Protein AF-A0AAW1I9F3-F1 (afdb_monomer_lite)

Sequence (138 aa):
MFFVVYGTGCMFLLLLIIAPAIIGVRKLPYSSWYPFDWSLSPTYEILYTIQVYVAIYIIANTVCGYDFLYCSVCANCVAQYRLLNEAIKYIGSGREKILTDLLFGIPGVGYRPVLTKEYEDERKLLVICVNHHQKLIK

Secondary structure (DSSP, 8-state):
-HHHHHHHHHHHHHHHHHHHHHTT----SS----SS--SSTTHHHHHHHHHHHIIIIIIIHHHHHHHHHHHHHHHHHHHHHHHHHHHHTTTTTT-HHHHHHHHHTSTT------S-GGGHHHHHHHHHHHHHHHHH--

Foldseek 3Di:
DLVVVLVVVLVVLVCLLVVCVVVVDLDASDDDDDPDPCSDPPNSVVNNVVVSCCVRVPVSCVVSVVVVVVVVVVVVVVVLVVVVVVLVVCVVVVCLVVVLVVLVPDPPQDDDQDDDPPCRSVVRVVRSSVVVVVVVVD

pLDDT: mean 76.25, std 12.23, range [42.66, 90.81]

InterPro domains:
  IPR004117 Olfactory receptor, insect [PF02949] (6-138)
  IPR004117 Olfactory receptor, insect [PTHR21137] (1-137)

Radius of gyration: 26.83 Å; chains: 1; bounding box: 52×36×68 Å

Structure (mmCIF, N/CA/C/O backbone):
data_AF-A0AAW1I9F3-F1
#
_entry.id   AF-A0AAW1I9F3-F1
#
loop_
_atom_site.group_PDB
_atom_site.id
_atom_site.type_symbol
_atom_site.label_atom_id
_atom_site.label_alt_id
_atom_site.label_comp_id
_atom_site.label_asym_id
_atom_site.label_entity_id
_atom_site.label_seq_id
_atom_site.pdbx_PDB_ins_code
_atom_site.Cartn_x
_atom_site.Cartn_y
_atom_site.Cartn_z
_atom_site.occupancy
_atom_site.B_iso_or_equiv
_atom_site.auth_seq_id
_atom_site.auth_comp_id
_atom_site.auth_asym_id
_atom_site.auth_atom_id
_atom_site.pdbx_PDB_model_num
ATOM 1 N N . MET A 1 1 ? -5.389 -9.995 4.680 1.00 69.06 1 MET A N 1
ATOM 2 C CA . MET A 1 1 ? -6.155 -9.740 3.440 1.00 69.06 1 MET A CA 1
ATOM 3 C C . MET A 1 1 ? -5.481 -8.677 2.576 1.00 69.06 1 MET A C 1
ATOM 5 O O . MET A 1 1 ? -5.031 -9.036 1.501 1.00 69.06 1 MET A O 1
ATOM 9 N N . PHE A 1 2 ? -5.295 -7.436 3.048 1.00 71.81 2 PHE A N 1
ATOM 10 C CA . PHE A 1 2 ? -4.637 -6.368 2.268 1.00 71.81 2 PHE A CA 1
ATOM 11 C C . PHE A 1 2 ? -3.228 -6.722 1.760 1.00 71.81 2 PHE A C 1
ATOM 13 O O . PHE A 1 2 ? -2.964 -6.589 0.572 1.00 71.81 2 PHE A O 1
ATOM 20 N N . PHE A 1 3 ? -2.366 -7.290 2.613 1.00 76.06 3 PHE A N 1
ATOM 21 C CA . PHE A 1 3 ? -1.033 -7.759 2.200 1.00 76.06 3 PHE A CA 1
ATOM 22 C C . PHE A 1 3 ? -1.063 -8.858 1.132 1.00 76.06 3 PHE A C 1
ATOM 24 O O . PHE A 1 3 ? -0.178 -8.913 0.286 1.00 76.06 3 PHE A O 1
ATOM 31 N N . VAL A 1 4 ? -2.084 -9.721 1.156 1.00 82.38 4 VAL A N 1
ATOM 32 C CA . VAL A 1 4 ? -2.233 -10.801 0.171 1.00 82.38 4 VAL A CA 1
ATOM 33 C C . VAL A 1 4 ? -2.629 -10.208 -1.174 1.00 82.38 4 VAL A C 1
ATOM 35 O O . VAL A 1 4 ? -1.978 -10.506 -2.165 1.00 82.38 4 VAL A O 1
ATOM 38 N N . VAL A 1 5 ? -3.623 -9.313 -1.193 1.00 80.94 5 VAL A N 1
ATOM 39 C CA . VAL A 1 5 ? -4.062 -8.615 -2.414 1.00 80.94 5 VAL A CA 1
ATOM 40 C C . VAL A 1 5 ? -2.909 -7.810 -3.017 1.00 80.94 5 VAL A C 1
ATOM 42 O O . VAL A 1 5 ? -2.622 -7.951 -4.206 1.00 80.94 5 VAL A O 1
ATOM 45 N N . TYR A 1 6 ? -2.191 -7.047 -2.187 1.00 82.50 6 TYR A N 1
ATOM 46 C CA . TYR A 1 6 ? -1.011 -6.295 -2.610 1.00 82.50 6 TYR A CA 1
ATOM 47 C C . TYR A 1 6 ? 0.068 -7.207 -3.203 1.00 82.50 6 TYR A C 1
ATOM 49 O O . TYR A 1 6 ? 0.504 -7.004 -4.333 1.00 82.50 6 TYR A O 1
ATOM 57 N N . GLY A 1 7 ? 0.444 -8.260 -2.470 1.00 83.94 7 GLY A N 1
ATOM 58 C CA . GLY A 1 7 ? 1.454 -9.218 -2.909 1.00 83.94 7 GLY A CA 1
ATOM 59 C C . GLY A 1 7 ? 1.078 -9.886 -4.229 1.00 83.94 7 GLY A C 1
ATOM 60 O O . GLY A 1 7 ? 1.898 -9.938 -5.142 1.00 83.94 7 GLY A O 1
ATOM 61 N N . THR A 1 8 ? -0.175 -10.324 -4.385 1.00 83.94 8 THR A N 1
ATOM 62 C CA . THR A 1 8 ? -0.652 -10.911 -5.646 1.00 83.94 8 THR A CA 1
ATOM 63 C C . THR A 1 8 ? -0.619 -9.916 -6.808 1.00 83.94 8 THR A C 1
ATOM 65 O O . THR A 1 8 ? -0.233 -10.299 -7.910 1.00 83.94 8 THR A O 1
ATOM 68 N N . GLY A 1 9 ? -0.946 -8.640 -6.568 1.00 82.69 9 GLY A N 1
ATOM 69 C CA . GLY A 1 9 ? -0.877 -7.584 -7.581 1.00 82.69 9 GLY A CA 1
ATOM 70 C C . GLY A 1 9 ? 0.555 -7.306 -8.038 1.00 82.69 9 GLY A C 1
ATOM 71 O O . GLY A 1 9 ? 0.827 -7.276 -9.238 1.00 82.69 9 GLY A O 1
ATOM 72 N N . CYS A 1 10 ? 1.497 -7.196 -7.097 1.00 82.88 10 CYS A N 1
ATOM 73 C CA . CYS A 1 10 ? 2.917 -7.046 -7.415 1.00 82.88 10 CYS A CA 1
ATOM 74 C C . CYS A 1 10 ? 3.459 -8.254 -8.191 1.00 82.88 10 CYS A C 1
ATOM 76 O O . CYS A 1 10 ? 4.162 -8.072 -9.182 1.00 82.88 10 CYS A O 1
ATOM 78 N N . MET A 1 11 ? 3.105 -9.478 -7.786 1.00 84.75 11 MET A N 1
ATOM 79 C CA . MET A 1 11 ? 3.530 -10.697 -8.482 1.00 84.75 11 MET A CA 1
ATOM 80 C C . MET A 1 11 ? 2.981 -10.767 -9.910 1.00 84.75 11 MET A C 1
ATOM 82 O O . MET A 1 11 ? 3.723 -11.102 -10.828 1.00 84.75 11 MET A O 1
ATOM 86 N N . PHE A 1 12 ? 1.713 -10.405 -10.124 1.00 85.75 12 PHE A N 1
ATOM 87 C CA . PHE A 1 12 ? 1.118 -10.350 -11.460 1.00 85.75 12 PHE A CA 1
ATOM 88 C C . PHE A 1 12 ? 1.829 -9.335 -12.368 1.00 85.75 12 PHE A C 1
ATOM 90 O O . PHE A 1 12 ? 2.185 -9.662 -13.500 1.00 85.75 12 PHE A O 1
ATOM 97 N N . LEU A 1 13 ? 2.106 -8.129 -11.861 1.00 83.25 13 LEU A N 1
ATOM 98 C CA . LEU A 1 13 ? 2.829 -7.098 -12.612 1.00 83.25 13 LEU A CA 1
ATOM 99 C C . LEU A 1 13 ? 4.267 -7.519 -12.935 1.00 83.25 13 LEU A C 1
ATOM 101 O O . LEU A 1 13 ? 4.717 -7.342 -14.066 1.00 83.25 13 LEU A O 1
ATOM 105 N N . LEU A 1 14 ? 4.973 -8.123 -11.976 1.00 82.44 14 LEU A N 1
ATOM 106 C CA . LEU A 1 14 ? 6.317 -8.658 -12.195 1.00 82.44 14 LEU A CA 1
ATOM 107 C C . LEU A 1 14 ? 6.320 -9.752 -13.265 1.00 82.44 14 LEU A C 1
ATOM 109 O O . LEU A 1 14 ? 7.188 -9.743 -14.131 1.00 82.44 14 LEU A O 1
ATOM 113 N N . LEU A 1 15 ? 5.337 -10.657 -13.257 1.00 84.31 15 LEU A N 1
ATOM 114 C CA . LEU A 1 15 ? 5.207 -11.691 -14.286 1.00 84.31 15 LEU A CA 1
ATOM 115 C C . LEU A 1 15 ? 4.979 -11.090 -15.679 1.00 84.31 15 LEU A C 1
ATOM 117 O O . LEU A 1 15 ? 5.637 -11.514 -16.627 1.00 84.31 15 LEU A O 1
ATOM 121 N N . LEU A 1 16 ? 4.113 -10.078 -15.806 1.00 82.06 16 LEU A N 1
ATOM 122 C CA . LEU A 1 16 ? 3.882 -9.386 -17.081 1.00 82.06 16 LEU A CA 1
ATOM 123 C C . LEU A 1 16 ? 5.130 -8.667 -17.599 1.00 82.06 16 LEU A C 1
ATOM 125 O O . LEU A 1 16 ? 5.362 -8.636 -18.804 1.00 82.06 16 LEU A O 1
ATOM 129 N N . ILE A 1 17 ? 5.935 -8.112 -16.694 1.00 82.56 17 ILE A N 1
ATOM 130 C CA . ILE A 1 17 ? 7.181 -7.423 -17.030 1.00 82.56 17 ILE A CA 1
ATOM 131 C C . ILE A 1 17 ? 8.295 -8.419 -17.373 1.00 82.56 17 ILE A C 1
ATOM 133 O O . ILE A 1 17 ? 9.094 -8.156 -18.261 1.00 82.56 17 ILE A O 1
ATOM 137 N N . ILE A 1 18 ? 8.389 -9.561 -16.695 1.00 79.06 18 ILE A N 1
ATOM 138 C CA . ILE A 1 18 ? 9.480 -10.526 -16.898 1.00 79.06 18 ILE A CA 1
ATOM 139 C C . ILE A 1 18 ? 9.215 -11.429 -18.115 1.00 79.06 18 ILE A C 1
ATOM 141 O O . ILE A 1 18 ? 10.153 -11.790 -18.825 1.00 79.06 18 ILE A O 1
ATOM 145 N N . ALA A 1 19 ? 7.955 -11.766 -18.403 1.00 79.25 19 ALA A N 1
ATOM 146 C CA . ALA A 1 19 ? 7.581 -12.627 -19.527 1.00 79.25 19 ALA A CA 1
ATOM 147 C C . ALA A 1 19 ? 8.193 -12.212 -20.888 1.00 79.25 19 ALA A C 1
ATOM 149 O O . ALA A 1 19 ? 8.831 -13.058 -21.520 1.00 79.25 19 ALA A O 1
ATOM 150 N N . PRO A 1 20 ? 8.084 -10.951 -21.358 1.00 76.19 20 PRO A N 1
ATOM 151 C CA . PRO A 1 20 ? 8.684 -10.541 -22.631 1.00 76.19 20 PRO A CA 1
ATOM 152 C C . PRO A 1 20 ? 10.219 -10.580 -22.613 1.00 76.19 20 PRO A C 1
ATOM 154 O O . PRO A 1 20 ? 10.824 -10.884 -23.642 1.00 76.19 20 PRO A O 1
ATOM 157 N N . ALA A 1 21 ? 10.847 -10.352 -21.452 1.00 74.31 21 ALA A N 1
ATOM 158 C CA . ALA A 1 21 ? 12.296 -10.462 -21.293 1.00 74.31 21 ALA A CA 1
ATOM 159 C C . ALA A 1 21 ? 12.785 -11.915 -21.434 1.00 74.31 21 ALA A C 1
ATOM 161 O O . ALA A 1 21 ? 13.819 -12.149 -22.055 1.00 74.31 21 ALA A O 1
ATOM 162 N N . ILE A 1 22 ? 12.024 -12.896 -20.928 1.00 76.81 22 ILE A N 1
ATOM 163 C CA . ILE A 1 22 ? 12.351 -14.329 -21.055 1.00 76.81 22 ILE A CA 1
ATOM 164 C C . ILE A 1 22 ? 12.192 -14.817 -22.501 1.00 76.81 22 ILE A C 1
ATOM 166 O O . ILE A 1 22 ? 13.003 -15.605 -22.978 1.00 76.81 22 ILE A O 1
ATOM 170 N N . ILE A 1 23 ? 11.164 -14.346 -23.215 1.00 77.44 23 ILE A N 1
ATOM 171 C CA . ILE A 1 23 ? 10.876 -14.765 -24.601 1.00 77.44 23 ILE A CA 1
ATOM 172 C C . ILE A 1 23 ? 11.909 -14.175 -25.594 1.00 77.44 23 ILE A C 1
ATOM 174 O O . ILE A 1 23 ? 11.961 -14.576 -26.754 1.00 77.44 23 ILE A O 1
ATOM 178 N N . GLY A 1 24 ? 12.769 -13.249 -25.150 1.00 69.50 24 GLY A N 1
ATOM 179 C CA . GLY A 1 24 ? 13.860 -12.688 -25.957 1.00 69.50 24 GLY A CA 1
ATOM 180 C C . GLY A 1 24 ? 13.400 -11.683 -27.016 1.00 69.50 24 GLY A C 1
ATOM 181 O O . GLY A 1 24 ? 14.173 -11.291 -27.890 1.00 69.50 24 GLY A O 1
ATOM 182 N N . VAL A 1 25 ? 12.143 -11.241 -26.950 1.00 73.31 25 VAL A N 1
ATOM 183 C CA . VAL A 1 25 ? 11.598 -10.243 -27.870 1.00 73.31 25 VAL A CA 1
ATOM 184 C C . VAL A 1 25 ? 11.922 -8.860 -27.318 1.00 73.31 25 VAL A C 1
ATOM 186 O O . VAL A 1 25 ? 11.441 -8.488 -26.250 1.00 73.31 25 VAL A O 1
ATOM 189 N N . ARG A 1 26 ? 12.709 -8.071 -28.062 1.00 74.06 26 ARG A N 1
ATOM 190 C CA . ARG A 1 26 ? 12.984 -6.663 -27.730 1.00 74.06 26 ARG A CA 1
ATOM 191 C C . ARG A 1 26 ? 11.722 -5.822 -27.903 1.00 74.06 26 ARG A C 1
ATOM 193 O O . ARG A 1 26 ? 11.473 -5.248 -28.961 1.00 74.06 26 ARG A O 1
ATOM 200 N N . LYS A 1 27 ? 10.908 -5.779 -26.856 1.00 81.94 27 LYS A N 1
ATOM 201 C CA . LYS A 1 27 ? 9.713 -4.948 -26.746 1.00 81.94 27 LYS A CA 1
ATOM 202 C C . LYS A 1 27 ? 9.707 -4.286 -25.383 1.00 81.94 27 LYS A C 1
ATOM 204 O O . LYS A 1 27 ? 9.933 -4.933 -24.365 1.00 81.94 27 LYS A O 1
ATOM 209 N N . LEU A 1 28 ? 9.426 -2.990 -25.389 1.00 82.88 28 LEU A N 1
ATOM 210 C CA . LEU A 1 28 ? 9.210 -2.242 -24.162 1.00 82.88 28 LEU A CA 1
ATOM 211 C C . LEU A 1 28 ? 7.945 -2.761 -23.451 1.00 82.88 28 LEU A C 1
ATOM 213 O O . LEU A 1 28 ? 6.972 -3.088 -24.139 1.00 82.88 28 LEU A O 1
ATOM 217 N N . PRO A 1 29 ? 7.928 -2.817 -22.105 1.00 82.19 29 PRO A N 1
ATOM 218 C CA . PRO A 1 29 ? 6.750 -3.211 -21.332 1.00 82.19 29 PRO A CA 1
ATOM 219 C C . PRO A 1 29 ? 5.532 -2.340 -21.647 1.00 82.19 29 PRO A C 1
ATOM 221 O O . PRO A 1 29 ? 4.407 -2.835 -21.695 1.00 82.19 29 PRO A O 1
ATOM 224 N N . TYR A 1 30 ? 5.769 -1.052 -21.912 1.00 83.44 30 TYR A N 1
ATOM 225 C CA . TYR A 1 30 ? 4.752 -0.098 -22.329 1.00 83.44 30 TYR A CA 1
ATOM 226 C C . TYR A 1 30 ? 5.096 0.478 -23.700 1.00 83.44 30 TYR A C 1
ATOM 228 O O . TYR A 1 30 ? 6.179 1.029 -23.920 1.00 83.44 30 TYR A O 1
ATOM 236 N N . SER A 1 31 ? 4.142 0.361 -24.624 1.00 84.69 31 SER A N 1
ATOM 237 C CA . SER A 1 31 ? 4.250 0.937 -25.961 1.00 84.69 31 SER A CA 1
ATOM 238 C C . SER A 1 31 ? 4.102 2.453 -25.881 1.00 84.69 31 SER A C 1
ATOM 240 O O . SER A 1 31 ? 2.993 2.964 -25.737 1.00 84.69 31 SER A O 1
ATOM 242 N N . SER A 1 32 ? 5.221 3.159 -26.012 1.00 86.25 32 SER A N 1
ATOM 243 C CA . SER A 1 32 ? 5.286 4.620 -25.993 1.00 86.25 32 SER A CA 1
ATOM 244 C C . SER A 1 32 ? 6.072 5.119 -27.199 1.00 86.25 32 SER A C 1
ATOM 246 O O . SER A 1 32 ? 7.028 4.477 -27.638 1.00 86.25 32 SER A O 1
ATOM 248 N N . TRP A 1 33 ? 5.669 6.266 -27.742 1.00 89.50 33 TRP A N 1
ATOM 249 C CA . TRP A 1 33 ? 6.410 6.922 -28.813 1.00 89.50 33 TRP A CA 1
ATOM 250 C C . TRP A 1 33 ? 7.551 7.750 -28.220 1.00 89.50 33 TRP A C 1
ATOM 252 O O . TRP A 1 33 ? 7.328 8.571 -27.330 1.00 89.50 33 TRP A O 1
ATOM 262 N N . TYR A 1 34 ? 8.763 7.537 -28.728 1.00 87.62 34 TYR A N 1
ATOM 263 C CA . TYR A 1 34 ? 9.953 8.291 -28.351 1.00 87.62 34 TYR A CA 1
ATOM 264 C C . TYR A 1 34 ? 10.564 8.932 -29.604 1.00 87.62 34 TYR A C 1
ATOM 266 O O . TYR A 1 34 ? 10.603 8.280 -30.648 1.00 87.62 34 TYR A O 1
ATOM 274 N N . PRO A 1 35 ? 11.077 10.174 -29.525 1.00 90.62 35 PRO A N 1
ATOM 275 C CA . PRO A 1 35 ? 11.687 10.868 -30.664 1.00 90.62 35 PRO A CA 1
ATOM 276 C C . PRO A 1 35 ? 13.101 10.356 -31.013 1.00 90.62 35 PRO A C 1
ATOM 278 O O . PRO A 1 35 ? 13.797 10.971 -31.815 1.00 90.62 35 PRO A O 1
ATOM 281 N N . PHE A 1 36 ? 13.545 9.259 -30.397 1.00 89.12 36 PHE A N 1
ATOM 282 C CA . PHE A 1 36 ? 14.851 8.631 -30.588 1.00 89.12 36 PHE A CA 1
ATOM 283 C C . PHE A 1 36 ? 14.692 7.122 -30.795 1.00 89.12 36 PHE A C 1
ATOM 285 O O . PHE A 1 36 ? 13.680 6.533 -30.406 1.00 89.12 36 PHE A O 1
ATOM 292 N N . ASP A 1 37 ? 15.713 6.488 -31.373 1.00 86.44 37 ASP A N 1
ATOM 293 C CA . ASP A 1 37 ? 15.721 5.039 -31.561 1.00 86.44 37 ASP A CA 1
ATOM 294 C C . ASP A 1 37 ? 16.013 4.320 -30.236 1.00 86.44 37 ASP A C 1
ATOM 296 O O . ASP A 1 37 ? 17.145 4.256 -29.752 1.00 86.44 37 ASP A O 1
ATOM 300 N N . TRP A 1 38 ? 14.952 3.806 -29.619 1.00 86.69 38 TRP A N 1
ATOM 301 C CA . TRP A 1 38 ? 15.014 3.061 -28.364 1.00 86.69 38 TRP A CA 1
ATOM 302 C C . TRP A 1 38 ? 15.402 1.591 -28.560 1.00 86.69 38 TRP A C 1
ATOM 304 O O . TRP A 1 38 ? 15.639 0.900 -27.572 1.00 86.69 38 TRP A O 1
ATOM 314 N N . SER A 1 39 ? 15.451 1.087 -29.799 1.00 83.88 39 SER A N 1
ATOM 315 C CA . SER A 1 39 ? 15.705 -0.335 -30.080 1.00 83.88 39 SER A CA 1
ATOM 316 C C . SER A 1 39 ? 17.181 -0.733 -29.915 1.00 83.88 39 SER A C 1
ATOM 318 O O . SER A 1 39 ? 17.510 -1.915 -29.728 1.00 83.88 39 SER A O 1
ATOM 320 N N . LEU A 1 40 ? 18.068 0.265 -29.934 1.00 86.50 40 LEU A N 1
ATOM 321 C CA . LEU A 1 40 ? 19.514 0.128 -29.814 1.00 86.50 40 LEU A CA 1
ATOM 322 C C . LEU A 1 40 ? 19.950 0.041 -28.342 1.00 86.50 40 LEU A C 1
ATOM 324 O O . LEU A 1 40 ? 19.406 0.712 -27.462 1.00 86.50 40 LEU A O 1
ATOM 328 N N . SER A 1 41 ? 20.965 -0.783 -28.072 1.00 85.25 41 SER A N 1
ATOM 329 C CA . SER A 1 41 ? 21.649 -0.801 -26.767 1.00 85.25 41 SER A CA 1
ATOM 330 C C . SER A 1 41 ? 22.631 0.383 -26.709 1.00 85.25 41 SER A C 1
ATOM 332 O O . SER A 1 41 ? 23.272 0.655 -27.729 1.00 85.25 41 SER A O 1
ATOM 334 N N . PRO A 1 42 ? 22.749 1.125 -25.585 1.00 88.12 42 PRO A N 1
ATOM 335 C CA . PRO A 1 42 ? 22.208 0.841 -24.248 1.00 88.12 42 PRO A CA 1
ATOM 336 C C . PRO A 1 42 ? 20.831 1.459 -23.942 1.00 88.12 42 PRO A C 1
ATOM 338 O O . PRO A 1 42 ? 20.273 1.263 -22.860 1.00 88.12 42 PRO A O 1
ATOM 341 N N . THR A 1 43 ? 20.271 2.233 -24.876 1.00 88.50 43 THR A N 1
ATOM 342 C CA . THR A 1 43 ? 19.023 2.984 -24.669 1.00 88.50 43 THR A CA 1
ATOM 343 C C . THR A 1 43 ? 17.857 2.067 -24.317 1.00 88.50 43 THR A C 1
ATOM 345 O O . THR A 1 43 ? 17.091 2.392 -23.412 1.00 88.50 43 THR A O 1
ATOM 348 N N . TYR A 1 44 ? 17.757 0.902 -24.967 1.00 87.62 44 TYR A N 1
ATOM 349 C CA . TYR A 1 44 ? 16.734 -0.102 -24.674 1.00 87.62 44 TYR A CA 1
ATOM 350 C C . TYR A 1 44 ? 16.719 -0.510 -23.194 1.00 87.62 44 TYR A C 1
ATOM 352 O O . TYR A 1 44 ? 15.673 -0.441 -22.551 1.00 87.62 44 TYR A O 1
ATOM 360 N N . GLU A 1 45 ? 17.870 -0.912 -22.639 1.00 88.25 45 GLU A N 1
ATOM 361 C CA . GLU A 1 45 ? 17.948 -1.421 -21.264 1.00 88.25 45 GLU A CA 1
ATOM 362 C C . GLU A 1 45 ? 17.619 -0.333 -20.233 1.00 88.25 45 GLU A C 1
ATOM 364 O O . GLU A 1 45 ? 16.916 -0.585 -19.248 1.00 88.25 45 GLU A O 1
ATOM 369 N N . ILE A 1 46 ? 18.079 0.896 -20.484 1.00 89.75 46 ILE A N 1
ATOM 370 C CA . ILE A 1 46 ? 17.793 2.056 -19.633 1.00 89.75 46 ILE A CA 1
ATOM 371 C C . ILE A 1 46 ? 16.292 2.346 -19.632 1.00 89.75 46 ILE A C 1
ATOM 373 O O . ILE A 1 46 ? 15.679 2.452 -18.568 1.00 89.75 46 ILE A O 1
ATOM 377 N N . LEU A 1 47 ? 15.680 2.435 -20.815 1.00 90.81 47 LEU A N 1
ATOM 378 C CA . LEU A 1 47 ? 14.261 2.749 -20.945 1.00 90.81 47 LEU A CA 1
ATOM 379 C C . LEU A 1 47 ? 13.384 1.661 -20.327 1.00 90.81 47 LEU A C 1
ATOM 381 O O . LEU A 1 47 ? 12.417 1.972 -19.635 1.00 90.81 47 LEU A O 1
ATOM 385 N N . TYR A 1 48 ? 13.752 0.397 -20.536 1.00 88.44 48 TYR A N 1
ATOM 386 C CA . TYR A 1 48 ? 13.083 -0.746 -19.931 1.00 88.44 48 TYR A CA 1
ATOM 387 C C . TYR A 1 48 ? 13.093 -0.634 -18.405 1.00 88.44 48 TYR A C 1
ATOM 389 O O . TYR A 1 48 ? 12.046 -0.708 -17.765 1.00 88.44 48 TYR A O 1
ATOM 397 N N . THR A 1 49 ? 14.266 -0.380 -17.822 1.00 87.81 49 THR A N 1
ATOM 398 C CA . THR A 1 49 ? 14.431 -0.254 -16.368 1.00 87.81 49 THR A CA 1
ATOM 399 C C . THR A 1 49 ? 13.616 0.913 -15.811 1.00 87.81 49 THR A C 1
ATOM 401 O O . THR A 1 49 ? 12.938 0.761 -14.796 1.00 87.81 49 THR A O 1
ATOM 404 N N . ILE A 1 50 ? 13.618 2.059 -16.499 1.00 90.50 50 ILE A N 1
ATOM 405 C CA . ILE A 1 50 ? 12.825 3.232 -16.108 1.00 90.50 50 ILE A CA 1
ATOM 406 C C . ILE A 1 50 ? 11.328 2.920 -16.158 1.00 90.50 50 ILE A C 1
ATOM 408 O O . ILE A 1 50 ? 10.617 3.210 -15.199 1.00 90.50 50 ILE A O 1
ATOM 412 N 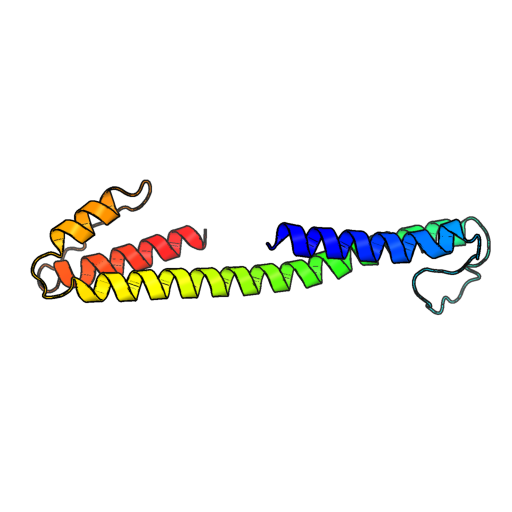N . GLN A 1 51 ? 10.834 2.310 -17.239 1.00 89.56 51 GLN A N 1
ATOM 413 C CA . GLN A 1 51 ? 9.417 1.961 -17.365 1.00 89.56 51 GLN A CA 1
ATOM 414 C C . GLN A 1 51 ? 8.965 0.990 -16.267 1.00 89.56 51 GLN A C 1
ATOM 416 O O . GLN A 1 51 ? 7.900 1.177 -15.681 1.00 89.56 51 GLN A O 1
ATOM 421 N N . VAL A 1 52 ? 9.790 -0.009 -15.942 1.00 87.50 52 VAL A N 1
ATOM 422 C CA . VAL A 1 52 ? 9.525 -0.954 -14.847 1.00 87.50 52 VAL A CA 1
ATOM 423 C C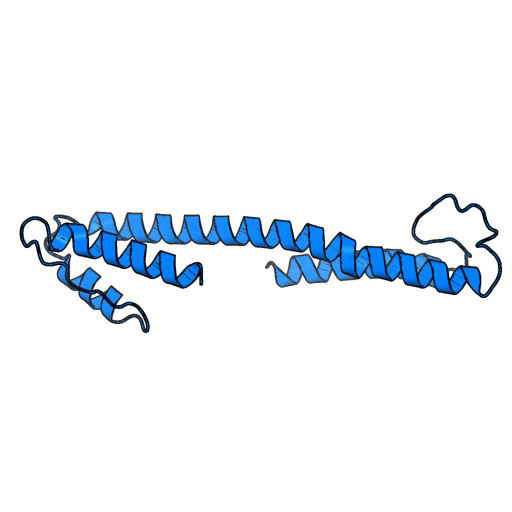 . VAL A 1 52 ? 9.502 -0.250 -13.495 1.00 87.50 52 VAL A C 1
ATOM 425 O O . VAL A 1 52 ? 8.584 -0.467 -12.702 1.00 87.50 52 VAL A O 1
ATOM 428 N N . TYR A 1 53 ? 10.476 0.625 -13.241 1.00 87.88 53 TYR A N 1
ATOM 429 C CA . TYR A 1 53 ? 10.531 1.407 -12.012 1.00 87.88 53 TYR A CA 1
ATOM 430 C C . TYR A 1 53 ? 9.284 2.283 -11.850 1.00 87.88 53 TYR A C 1
ATOM 432 O O . TYR A 1 53 ? 8.636 2.240 -10.808 1.00 87.88 53 TYR A O 1
ATOM 440 N N . VAL A 1 54 ? 8.892 3.018 -12.893 1.00 89.75 54 VAL A N 1
ATOM 441 C CA . VAL A 1 54 ? 7.693 3.867 -12.867 1.00 89.75 54 VAL A CA 1
ATOM 442 C C . VAL A 1 54 ? 6.432 3.030 -12.639 1.00 89.75 54 VAL A C 1
ATOM 444 O O . VAL A 1 54 ? 5.605 3.383 -11.801 1.00 89.75 54 VAL A O 1
ATOM 447 N N . ALA A 1 55 ? 6.286 1.901 -13.3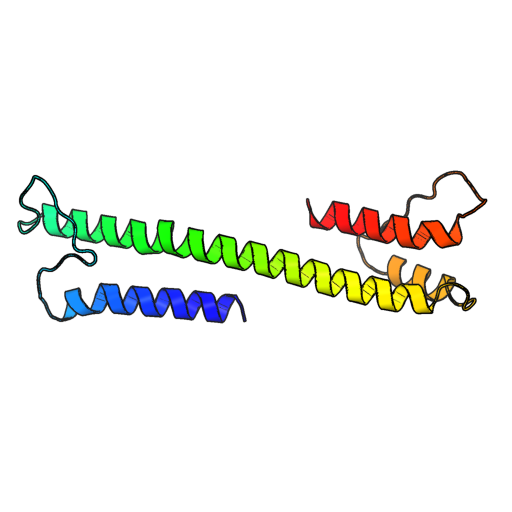32 1.00 86.56 55 ALA A N 1
ATOM 448 C CA . ALA A 1 55 ? 5.106 1.053 -13.213 1.00 86.56 55 ALA A CA 1
ATOM 449 C C . ALA A 1 55 ? 4.928 0.458 -11.811 1.00 86.56 55 ALA A C 1
ATOM 451 O O . ALA A 1 55 ? 3.838 0.523 -11.242 1.00 86.56 55 ALA A O 1
ATOM 452 N N . ILE A 1 56 ? 5.995 -0.106 -11.240 1.00 83.81 56 ILE A N 1
ATOM 453 C CA . ILE A 1 56 ? 5.927 -0.779 -9.940 1.00 83.81 56 ILE A CA 1
ATOM 454 C C . ILE A 1 56 ? 5.974 0.245 -8.806 1.00 83.81 56 ILE A C 1
ATOM 456 O O . ILE A 1 56 ? 5.128 0.229 -7.912 1.00 83.81 56 ILE A O 1
ATOM 460 N N . TYR A 1 57 ? 6.972 1.126 -8.814 1.00 83.44 57 TYR A N 1
ATOM 461 C CA . TYR A 1 57 ? 7.256 1.985 -7.669 1.00 83.44 57 TYR A CA 1
ATOM 462 C C . TYR A 1 57 ? 6.344 3.205 -7.605 1.00 83.44 57 TYR A C 1
ATOM 464 O O . TYR A 1 57 ? 5.958 3.605 -6.515 1.00 83.44 57 TYR A O 1
ATOM 472 N N . ILE A 1 58 ? 5.979 3.786 -8.749 1.00 87.75 58 ILE A N 1
ATOM 473 C CA . ILE A 1 58 ? 5.123 4.974 -8.772 1.00 87.75 58 ILE A CA 1
ATOM 474 C C . ILE A 1 58 ? 3.669 4.540 -8.935 1.00 87.75 58 ILE A C 1
ATOM 476 O O . ILE A 1 58 ? 2.881 4.666 -8.008 1.00 87.75 58 ILE A O 1
ATOM 480 N N . ILE A 1 59 ? 3.309 3.964 -10.082 1.00 87.81 59 ILE A N 1
ATOM 481 C CA . ILE A 1 59 ? 1.901 3.743 -10.435 1.00 87.81 59 ILE A CA 1
ATOM 482 C C . ILE A 1 59 ? 1.234 2.748 -9.478 1.00 87.81 59 ILE A C 1
ATOM 484 O O . ILE A 1 59 ? 0.230 3.086 -8.851 1.00 87.81 59 ILE A O 1
ATOM 488 N N . ALA A 1 60 ? 1.787 1.540 -9.330 1.00 85.25 60 ALA A N 1
ATOM 489 C CA . ALA A 1 60 ? 1.150 0.500 -8.523 1.00 85.25 60 ALA A CA 1
ATOM 490 C C . ALA A 1 60 ? 1.069 0.878 -7.035 1.00 85.25 60 ALA A C 1
ATOM 492 O O . ALA A 1 60 ? 0.013 0.731 -6.423 1.00 85.25 60 ALA A O 1
ATOM 493 N N . ASN A 1 61 ? 2.148 1.417 -6.458 1.00 85.06 61 ASN A N 1
ATOM 494 C CA . ASN A 1 61 ? 2.143 1.849 -5.057 1.00 85.06 61 ASN A CA 1
ATOM 495 C C . ASN A 1 61 ? 1.187 3.019 -4.818 1.00 85.06 61 ASN A C 1
ATOM 497 O O . ASN A 1 61 ? 0.489 3.022 -3.809 1.00 85.06 61 ASN A O 1
ATOM 501 N N . THR A 1 62 ? 1.123 3.997 -5.726 1.00 88.19 62 THR A N 1
ATOM 502 C CA . THR A 1 62 ? 0.196 5.122 -5.580 1.00 88.19 62 THR A CA 1
ATOM 503 C C . THR A 1 62 ? -1.254 4.651 -5.645 1.00 88.19 62 THR A C 1
ATOM 505 O O . THR A 1 62 ? -2.019 4.954 -4.734 1.00 88.19 62 THR A O 1
ATOM 508 N N . VAL A 1 63 ? -1.631 3.866 -6.661 1.00 86.50 63 VAL A N 1
ATOM 509 C CA . VAL A 1 63 ? -3.011 3.367 -6.812 1.00 86.50 63 VAL A CA 1
ATOM 510 C C . VAL A 1 63 ? -3.409 2.492 -5.622 1.00 86.50 63 VAL A C 1
ATOM 512 O O . VAL A 1 63 ? -4.387 2.793 -4.941 1.00 86.50 63 VAL A O 1
ATOM 515 N N . CYS A 1 64 ? -2.609 1.471 -5.297 1.00 86.44 64 CYS A N 1
ATOM 516 C CA . CYS A 1 64 ? -2.905 0.599 -4.162 1.00 86.44 64 CYS A CA 1
ATOM 517 C C . CYS A 1 64 ? -2.875 1.355 -2.828 1.00 86.44 64 CYS A C 1
ATOM 519 O O . CYS A 1 64 ? -3.658 1.049 -1.934 1.00 86.44 64 CYS A O 1
ATOM 521 N N . GLY A 1 65 ? -1.994 2.346 -2.680 1.00 86.25 65 GLY A N 1
ATOM 522 C CA . GLY A 1 65 ? -1.910 3.179 -1.484 1.00 86.25 65 GLY A CA 1
ATOM 523 C C . GLY A 1 65 ? -3.200 3.951 -1.221 1.00 86.25 65 GLY A C 1
ATOM 524 O O . GLY A 1 65 ? -3.686 3.948 -0.089 1.00 86.25 65 GLY A O 1
ATOM 525 N N . TYR A 1 66 ? -3.792 4.553 -2.257 1.00 88.25 66 TYR A N 1
ATOM 526 C CA . TYR A 1 66 ? -5.088 5.224 -2.137 1.00 88.25 66 TYR A CA 1
ATOM 527 C C . TYR A 1 66 ? -6.212 4.253 -1.770 1.00 88.25 66 TYR A C 1
ATOM 529 O O . TYR A 1 66 ? -6.986 4.546 -0.857 1.00 88.25 66 TYR A O 1
ATOM 537 N N . ASP A 1 67 ? -6.262 3.084 -2.409 1.00 87.75 67 ASP A N 1
ATOM 538 C CA . ASP A 1 67 ? -7.269 2.062 -2.107 1.00 87.75 67 ASP A CA 1
ATOM 539 C C . ASP A 1 67 ? -7.149 1.566 -0.658 1.00 87.75 67 ASP A C 1
ATOM 541 O O . ASP A 1 67 ? -8.146 1.471 0.060 1.00 87.75 67 ASP A O 1
ATOM 545 N N . PHE A 1 68 ? -5.926 1.306 -0.179 1.00 86.94 68 PHE A N 1
ATOM 546 C CA . PHE A 1 68 ? -5.703 0.888 1.207 1.00 86.94 68 PHE A CA 1
ATOM 547 C C . PHE A 1 68 ? -6.056 1.977 2.208 1.00 86.94 68 PHE A C 1
ATOM 549 O O . PHE A 1 68 ? -6.653 1.672 3.242 1.00 86.94 68 PHE A O 1
ATOM 556 N N . LEU A 1 69 ? -5.721 3.234 1.912 1.00 88.12 69 LEU A N 1
ATOM 557 C CA . LEU A 1 69 ? -6.098 4.360 2.757 1.00 88.12 69 LEU A CA 1
ATOM 558 C C . LEU A 1 69 ? -7.621 4.457 2.859 1.00 88.12 69 LEU A C 1
ATOM 560 O O . LEU A 1 69 ? -8.157 4.510 3.966 1.00 88.12 69 LEU A O 1
ATOM 564 N N . TYR A 1 70 ? -8.320 4.399 1.726 1.00 90.38 70 TYR A N 1
ATOM 565 C CA . TYR A 1 70 ? -9.778 4.441 1.690 1.00 90.38 70 TYR A CA 1
ATOM 566 C C . TYR A 1 70 ? -10.404 3.277 2.469 1.00 90.38 70 TYR A C 1
ATOM 568 O O . TYR A 1 70 ? -11.205 3.494 3.380 1.00 90.38 70 TYR A O 1
ATOM 576 N N . CYS A 1 71 ? -9.989 2.038 2.189 1.00 88.69 71 CYS A N 1
ATOM 577 C CA . CYS A 1 71 ? -10.492 0.863 2.896 1.00 88.69 71 CYS A CA 1
ATOM 578 C C . CYS A 1 71 ? -10.202 0.907 4.402 1.00 88.69 71 CYS A C 1
ATOM 580 O O . CYS A 1 71 ? -11.045 0.483 5.191 1.00 88.69 71 CYS A O 1
ATOM 582 N N . SER A 1 72 ? -9.040 1.422 4.814 1.00 85.62 72 SER A N 1
ATOM 583 C CA . SER A 1 72 ? -8.677 1.581 6.227 1.00 85.62 72 SER A CA 1
ATOM 584 C C . SER A 1 72 ? -9.583 2.591 6.934 1.00 85.62 72 SER A C 1
ATOM 586 O O . SER A 1 72 ? -10.083 2.318 8.027 1.00 85.62 72 SER A O 1
ATOM 588 N N . VAL A 1 73 ? -9.879 3.725 6.290 1.00 87.88 73 VAL A N 1
ATOM 589 C CA . VAL A 1 73 ? -10.839 4.709 6.814 1.00 87.88 73 VAL A CA 1
ATOM 590 C C . VAL A 1 73 ? -12.224 4.078 6.957 1.00 87.88 73 VAL A C 1
ATOM 592 O O . VAL A 1 73 ? -12.819 4.165 8.029 1.00 87.88 73 VAL A O 1
ATOM 595 N N . CYS A 1 74 ? -12.713 3.365 5.939 1.00 90.69 74 CYS A N 1
ATOM 596 C CA . CYS A 1 74 ? -13.997 2.664 6.020 1.00 90.69 74 CYS A CA 1
ATOM 597 C C . CYS A 1 74 ? -14.022 1.617 7.143 1.00 90.69 74 CYS A C 1
ATOM 599 O O . CYS A 1 74 ? -14.987 1.556 7.906 1.00 90.69 74 CYS A O 1
ATOM 601 N N . ALA A 1 75 ? -12.965 0.812 7.278 1.00 86.38 75 ALA A N 1
ATOM 602 C CA . ALA A 1 75 ? -12.854 -0.186 8.337 1.00 86.38 75 ALA A CA 1
ATOM 603 C C . ALA A 1 75 ? -12.879 0.462 9.730 1.00 86.38 75 ALA A C 1
ATOM 605 O O . ALA A 1 75 ? -13.583 -0.025 10.618 1.00 86.38 75 ALA A O 1
ATOM 606 N N . ASN A 1 76 ? -12.189 1.593 9.901 1.00 84.75 76 ASN A N 1
ATOM 607 C CA . ASN A 1 76 ? -12.229 2.381 11.131 1.00 84.75 76 ASN A CA 1
ATOM 608 C C . ASN A 1 76 ? -13.633 2.924 11.416 1.00 84.75 76 ASN A C 1
ATOM 610 O O . ASN A 1 76 ? -14.127 2.751 12.528 1.00 84.75 76 ASN A O 1
ATOM 614 N N . CYS A 1 77 ? -14.318 3.501 10.424 1.00 84.94 77 CYS A N 1
ATOM 615 C CA . CYS A 1 77 ? -15.694 3.975 10.592 1.00 84.94 77 CYS A CA 1
ATOM 616 C C . CYS A 1 77 ? -16.645 2.845 11.014 1.00 84.94 77 CYS A C 1
ATOM 618 O O . CYS A 1 77 ? -17.458 3.029 11.917 1.00 84.94 77 CYS A O 1
ATOM 620 N N . VAL A 1 78 ? -16.528 1.658 10.410 1.00 88.12 78 VAL A N 1
ATOM 621 C CA . VAL A 1 78 ? -17.351 0.491 10.770 1.00 88.12 78 VAL A CA 1
ATOM 622 C C . VAL A 1 78 ? -17.051 0.014 12.190 1.00 88.12 78 VAL A C 1
ATOM 624 O O . VAL A 1 78 ? -17.980 -0.265 12.950 1.00 88.12 78 VAL A O 1
ATOM 627 N N . ALA A 1 79 ? -15.775 -0.078 12.569 1.00 80.25 79 ALA A N 1
ATOM 628 C CA . ALA A 1 79 ? -15.383 -0.456 13.924 1.00 80.25 79 ALA A CA 1
ATOM 629 C C . ALA A 1 79 ? -15.931 0.538 14.961 1.00 80.25 79 ALA A C 1
ATOM 631 O O . ALA A 1 79 ? -16.522 0.126 15.959 1.00 80.25 79 ALA A O 1
ATOM 632 N N . GLN A 1 80 ? -15.818 1.838 14.686 1.00 74.56 80 GLN A N 1
ATOM 633 C CA . GLN A 1 80 ? -16.333 2.906 15.546 1.00 74.56 80 GLN A CA 1
ATOM 634 C C . GLN A 1 80 ? -17.860 2.884 15.647 1.00 74.56 80 GLN A C 1
ATOM 636 O O . GLN A 1 80 ? -18.403 2.996 16.742 1.00 74.56 80 GLN A O 1
ATOM 641 N N . TYR A 1 81 ? -18.564 2.673 14.534 1.00 83.25 81 TYR A N 1
ATOM 642 C CA . TYR A 1 81 ? -20.019 2.544 14.537 1.00 83.25 81 TYR A CA 1
ATOM 643 C C . TYR A 1 81 ? -20.485 1.353 15.384 1.00 83.25 81 TYR A C 1
ATOM 645 O O . TYR A 1 81 ? -21.430 1.473 16.160 1.00 83.25 81 TYR A O 1
ATOM 653 N N . ARG A 1 82 ? -19.790 0.211 15.294 1.00 82.62 82 ARG A N 1
ATOM 654 C CA . ARG A 1 82 ? -20.076 -0.963 16.134 1.00 82.62 82 ARG A CA 1
ATOM 655 C C . ARG A 1 82 ? -19.856 -0.668 17.615 1.00 82.62 82 ARG A C 1
ATOM 657 O O . ARG A 1 82 ? -20.714 -1.010 18.420 1.00 82.62 82 ARG A O 1
ATOM 664 N N . LEU A 1 83 ? -18.751 -0.006 17.963 1.00 79.19 83 LEU A N 1
ATOM 665 C CA . LEU A 1 83 ? -18.472 0.407 19.341 1.00 79.19 83 LEU A CA 1
ATOM 666 C C . LEU A 1 83 ? -19.551 1.347 19.884 1.00 79.19 83 LEU A C 1
ATOM 668 O O . LEU A 1 83 ? -20.034 1.140 20.993 1.00 79.19 83 LEU A O 1
ATOM 672 N N . LEU A 1 84 ? -19.965 2.340 19.094 1.00 78.06 84 LEU A N 1
ATOM 673 C CA . LEU A 1 84 ? -21.040 3.255 19.469 1.00 78.06 84 LEU A CA 1
ATOM 674 C C . LEU A 1 84 ? -22.363 2.512 19.675 1.00 78.06 84 LEU A C 1
ATOM 676 O O . LEU A 1 84 ? -23.045 2.745 20.669 1.00 78.06 84 LEU A O 1
ATOM 680 N N . ASN A 1 85 ? -22.711 1.599 18.767 1.00 82.44 85 ASN A N 1
ATOM 681 C CA . ASN A 1 85 ? -23.932 0.807 18.875 1.00 82.44 85 ASN A CA 1
ATOM 682 C C . ASN A 1 85 ? -23.949 -0.053 20.148 1.00 82.44 85 ASN A C 1
ATOM 684 O O . ASN A 1 85 ? -24.983 -0.162 20.800 1.00 82.44 85 ASN A O 1
ATOM 688 N N . GLU A 1 86 ? -22.811 -0.636 20.537 1.00 79.88 86 GLU A N 1
ATOM 689 C CA . GLU A 1 86 ? -22.710 -1.338 21.819 1.00 79.88 86 GLU A CA 1
ATOM 690 C C . GLU A 1 86 ? -22.796 -0.374 23.005 1.00 79.88 86 GLU A C 1
ATOM 692 O O . GLU A 1 86 ? -23.527 -0.656 23.948 1.00 79.88 86 GLU A O 1
ATOM 697 N N . ALA A 1 87 ? -22.131 0.784 22.950 1.00 74.38 87 ALA A N 1
ATOM 698 C CA . ALA A 1 87 ? -22.153 1.763 24.035 1.00 74.38 87 ALA A CA 1
ATOM 699 C C . ALA A 1 87 ? -23.566 2.296 24.318 1.00 74.38 87 ALA A C 1
ATOM 701 O O . ALA A 1 87 ? -23.965 2.390 25.478 1.00 74.38 87 ALA A O 1
ATOM 702 N N . ILE A 1 88 ? -24.351 2.568 23.269 1.00 76.75 88 ILE A N 1
ATOM 703 C CA . ILE A 1 88 ? -25.734 3.054 23.387 1.00 76.75 88 ILE A CA 1
ATOM 704 C C . ILE A 1 88 ? -26.615 2.079 24.181 1.00 76.75 88 ILE A C 1
ATOM 706 O O . ILE A 1 88 ? -27.467 2.525 24.943 1.00 76.75 88 ILE A O 1
ATOM 710 N N . LYS A 1 89 ? -26.391 0.760 24.092 1.00 78.38 89 LYS A N 1
ATOM 711 C CA . LYS A 1 89 ? -27.183 -0.237 24.843 1.00 78.38 89 LYS A CA 1
ATOM 712 C C . LYS A 1 89 ? -27.021 -0.141 26.363 1.00 78.38 89 LYS A C 1
ATOM 714 O O . LYS A 1 89 ? -27.856 -0.670 27.094 1.00 78.38 89 LYS A O 1
ATOM 719 N N . TYR A 1 90 ? -25.939 0.471 26.842 1.00 72.50 90 TYR A N 1
ATOM 720 C CA . TYR A 1 90 ? -25.681 0.643 28.272 1.00 72.50 90 TYR A CA 1
ATOM 721 C C . TYR A 1 90 ? -26.217 1.974 28.813 1.00 72.50 90 TYR A C 1
ATOM 723 O O . TYR A 1 90 ? -26.389 2.083 30.028 1.00 72.50 90 TYR A O 1
ATOM 731 N N . ILE A 1 91 ? -26.532 2.939 27.939 1.00 72.19 91 ILE A N 1
ATOM 732 C CA . ILE A 1 91 ? -27.099 4.242 28.316 1.00 72.19 91 ILE A CA 1
ATOM 733 C C . ILE A 1 91 ? -28.506 4.036 28.888 1.00 72.19 91 ILE A C 1
ATOM 735 O O . ILE A 1 91 ? -29.349 3.382 28.273 1.00 72.19 91 ILE A O 1
ATOM 739 N N . GLY A 1 92 ? -28.756 4.550 30.093 1.00 70.75 92 GLY A N 1
ATOM 740 C CA . GLY A 1 92 ? -30.035 4.408 30.798 1.00 70.75 92 GLY A CA 1
ATOM 741 C C . GLY A 1 92 ? -30.279 3.017 31.395 1.00 70.75 92 GLY A C 1
ATOM 742 O O . GLY A 1 92 ? -31.316 2.779 32.010 1.00 70.75 92 GLY A O 1
ATOM 743 N N . SER A 1 93 ? -29.325 2.086 31.263 1.00 76.19 93 SER A N 1
ATOM 744 C CA . SER A 1 93 ? -29.441 0.720 31.789 1.00 76.19 93 SER A CA 1
ATOM 745 C C . SER A 1 93 ? -28.934 0.583 33.237 1.00 76.19 93 SER A C 1
ATOM 747 O O . SER A 1 93 ? -28.901 -0.533 33.761 1.00 76.19 93 SER A O 1
ATOM 749 N N . GLY A 1 94 ? -28.419 1.655 33.851 1.00 76.31 94 GLY A N 1
ATOM 750 C CA . GLY A 1 94 ? -27.788 1.635 35.181 1.00 76.31 94 GLY A CA 1
ATOM 751 C C . GLY A 1 94 ? -26.450 0.877 35.262 1.00 76.31 94 GLY A C 1
ATOM 752 O O . GLY A 1 94 ? -25.872 0.763 36.340 1.00 76.31 94 GLY A O 1
ATOM 753 N N . ARG A 1 95 ? -25.933 0.359 34.135 1.00 76.56 95 ARG A N 1
ATOM 754 C CA . ARG A 1 95 ? -24.670 -0.411 34.040 1.00 76.56 95 ARG A CA 1
ATOM 755 C C . ARG A 1 95 ? -23.533 0.371 33.373 1.00 76.56 95 ARG A C 1
ATOM 757 O O . ARG A 1 95 ? -22.520 -0.205 32.989 1.00 76.56 95 ARG A O 1
ATOM 764 N N . GLU A 1 96 ? -23.685 1.683 33.259 1.00 71.44 96 GLU A N 1
ATOM 765 C CA . GLU A 1 96 ? -22.753 2.594 32.580 1.00 71.44 96 GLU A CA 1
ATOM 766 C C . GLU A 1 96 ? -21.357 2.587 33.214 1.00 71.44 96 GLU A C 1
ATOM 768 O O . GLU A 1 96 ? -20.351 2.647 32.506 1.00 71.44 96 GLU A O 1
ATOM 773 N N . LYS A 1 97 ? -21.283 2.420 34.543 1.00 71.38 97 LYS A N 1
ATOM 774 C CA . LYS A 1 97 ? -20.014 2.294 35.277 1.00 71.38 97 LYS A CA 1
ATOM 775 C C . LYS A 1 97 ? -19.186 1.092 34.821 1.00 71.38 97 LYS A C 1
ATOM 777 O O . LYS A 1 97 ? -17.985 1.230 34.650 1.00 71.38 97 LYS A O 1
ATOM 782 N N . ILE A 1 98 ? -19.825 -0.046 34.532 1.00 76.38 98 ILE A N 1
ATOM 783 C CA . ILE A 1 98 ? -19.131 -1.267 34.087 1.00 76.38 98 ILE A CA 1
ATOM 784 C C . ILE A 1 98 ? -18.485 -1.043 32.717 1.00 76.38 98 ILE A C 1
ATOM 786 O O . ILE A 1 98 ? -17.328 -1.400 32.513 1.00 76.38 98 ILE A O 1
ATOM 790 N N . LEU A 1 99 ? -19.219 -0.428 31.784 1.00 73.38 99 LEU A N 1
ATOM 791 C CA . LEU A 1 99 ? -18.691 -0.095 30.459 1.00 73.38 99 LEU A CA 1
ATOM 792 C C . LEU A 1 99 ? -17.543 0.919 30.562 1.00 73.38 99 LEU A C 1
ATOM 794 O O . LEU A 1 99 ? -16.522 0.779 29.896 1.00 73.38 99 LEU A O 1
ATOM 798 N N . THR A 1 100 ? -17.714 1.921 31.420 1.00 69.56 100 THR A N 1
ATOM 799 C CA . THR A 1 100 ? -16.733 2.979 31.663 1.00 69.56 100 THR A CA 1
ATOM 800 C C . THR A 1 100 ? -15.431 2.410 32.237 1.00 69.56 100 THR A C 1
ATOM 802 O O . THR A 1 100 ? -14.363 2.693 31.700 1.00 69.56 100 THR A O 1
ATOM 805 N N . ASP A 1 101 ? -15.507 1.537 33.245 1.00 74.62 101 ASP A N 1
ATOM 806 C CA . ASP A 1 101 ? -14.341 0.866 33.835 1.00 74.62 101 ASP A CA 1
ATOM 807 C C . ASP A 1 101 ? -13.633 -0.049 32.824 1.00 74.62 101 ASP A C 1
ATOM 809 O O . ASP A 1 101 ? -12.404 -0.070 32.749 1.00 74.62 101 ASP A O 1
ATOM 813 N N . LEU A 1 102 ? -14.398 -0.760 31.986 1.00 75.31 102 LEU A N 1
ATOM 814 C CA . LEU A 1 102 ? -13.845 -1.623 30.940 1.00 75.31 102 LEU A CA 1
ATOM 815 C C . LEU A 1 102 ? -13.088 -0.817 29.871 1.00 75.31 102 LEU A C 1
ATOM 817 O O . LEU A 1 102 ? -12.013 -1.225 29.434 1.00 75.31 102 LEU A O 1
ATOM 821 N N . LEU A 1 103 ? -13.621 0.344 29.475 1.00 69.12 103 LEU A N 1
ATOM 822 C CA . LEU A 1 103 ? -12.969 1.257 28.533 1.00 69.12 103 LEU A CA 1
ATOM 823 C C . LEU A 1 103 ? -11.727 1.928 29.141 1.00 69.12 103 LEU A C 1
ATOM 825 O O . LEU A 1 103 ? -10.740 2.123 28.433 1.00 69.12 103 LEU A O 1
ATOM 829 N N . PHE A 1 104 ? -11.740 2.235 30.443 1.00 68.50 104 PHE A N 1
ATOM 830 C CA . PHE A 1 104 ? -10.575 2.760 31.166 1.00 68.50 104 PHE A CA 1
ATOM 831 C C . PHE A 1 104 ? -9.454 1.744 31.366 1.00 68.50 104 PHE A C 1
ATOM 833 O O . PHE A 1 104 ? -8.295 2.134 31.499 1.00 68.50 1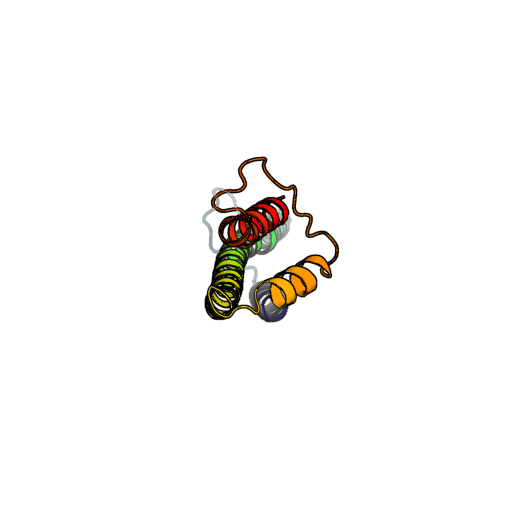04 PHE A O 1
ATOM 840 N N . GLY A 1 105 ? -9.776 0.451 31.351 1.00 68.12 105 GLY A N 1
ATOM 841 C CA . GLY A 1 105 ? -8.783 -0.619 31.364 1.00 68.12 105 GLY A CA 1
ATOM 842 C C . GLY A 1 105 ? -7.950 -0.710 30.079 1.00 68.12 105 GLY A C 1
ATOM 843 O O . GLY A 1 105 ? -6.940 -1.413 30.062 1.00 68.12 105 GLY A O 1
ATOM 844 N N . ILE A 1 106 ? -8.338 -0.011 29.004 1.00 68.88 106 ILE A N 1
ATOM 845 C CA . ILE A 1 106 ? -7.618 -0.042 27.729 1.00 68.88 106 ILE A CA 1
ATOM 846 C C . ILE A 1 106 ? -6.398 0.895 27.807 1.00 68.88 106 ILE A C 1
ATOM 848 O O . ILE A 1 106 ? -6.555 2.109 27.992 1.00 68.88 106 ILE A O 1
ATOM 852 N N . PRO A 1 107 ? -5.167 0.378 27.628 1.00 62.38 107 PRO A N 1
ATOM 853 C CA . PRO A 1 107 ? -3.961 1.191 27.714 1.00 62.38 107 PRO A CA 1
ATOM 854 C C . PRO A 1 107 ? -3.990 2.326 26.683 1.00 62.38 107 PRO A C 1
ATOM 856 O O . PRO A 1 107 ? -4.153 2.105 25.486 1.00 62.38 107 PRO A O 1
ATOM 859 N N . GLY A 1 108 ? -3.823 3.563 27.160 1.00 59.28 108 GLY A N 1
ATOM 860 C CA . GLY A 1 108 ? -3.794 4.765 26.321 1.00 59.28 108 GLY A CA 1
ATOM 861 C C . GLY A 1 108 ? -5.121 5.523 26.204 1.00 59.28 108 GLY A C 1
ATOM 862 O O . GLY A 1 108 ? -5.121 6.622 25.641 1.00 59.28 108 GLY A O 1
ATOM 863 N N . VAL A 1 109 ? -6.222 5.027 26.774 1.00 57.75 109 VAL A N 1
ATOM 864 C CA . VAL A 1 109 ? -7.504 5.746 26.842 1.00 57.75 109 VAL A CA 1
ATOM 865 C C . VAL A 1 109 ? -7.583 6.510 28.168 1.00 57.75 109 VAL A C 1
ATOM 867 O O . VAL A 1 109 ? -7.753 5.928 29.231 1.00 57.75 109 VAL A O 1
ATOM 870 N N . GLY A 1 110 ? -7.412 7.835 28.121 1.00 56.06 110 GLY A N 1
ATOM 871 C CA . GLY A 1 110 ? -7.495 8.709 29.296 1.00 56.06 110 GLY A CA 1
ATOM 872 C C . GLY A 1 110 ? -8.682 9.662 29.189 1.00 56.06 110 GLY A C 1
ATOM 873 O O . GLY A 1 110 ? -8.814 10.378 28.195 1.00 56.06 110 GLY A O 1
ATOM 874 N N . TYR A 1 111 ? -9.530 9.697 30.213 1.00 51.53 111 TYR A N 1
ATOM 875 C CA . TYR A 1 111 ? -10.601 10.684 30.347 1.00 51.53 111 TYR A CA 1
ATOM 876 C C . TYR A 1 111 ? -10.117 11.827 31.227 1.00 51.53 111 TYR A C 1
ATOM 878 O O . TYR A 1 111 ? -9.611 11.608 32.327 1.00 51.53 111 TYR A O 1
ATOM 886 N N . ARG A 1 112 ? -10.286 13.056 30.743 1.00 52.00 112 ARG A N 1
ATOM 887 C CA . ARG A 1 112 ? -10.079 14.262 31.539 1.00 52.00 112 ARG A CA 1
ATOM 888 C C . ARG A 1 112 ? -11.469 14.809 31.880 1.00 52.00 112 ARG A C 1
ATOM 890 O O . ARG A 1 112 ? -12.148 15.249 30.952 1.00 52.00 112 ARG A O 1
ATOM 897 N N . PRO A 1 113 ? -11.923 14.750 33.144 1.00 47.47 113 PRO A N 1
ATOM 898 C CA . PRO A 1 113 ? -13.232 15.281 33.508 1.00 47.47 113 PRO A CA 1
ATOM 899 C C . PRO A 1 113 ? -13.285 16.788 33.234 1.00 47.47 113 PRO A C 1
ATOM 901 O O . PRO A 1 113 ? -12.378 17.527 33.623 1.00 47.47 113 PRO A O 1
ATOM 904 N N . VAL A 1 114 ? -14.336 17.237 32.544 1.00 49.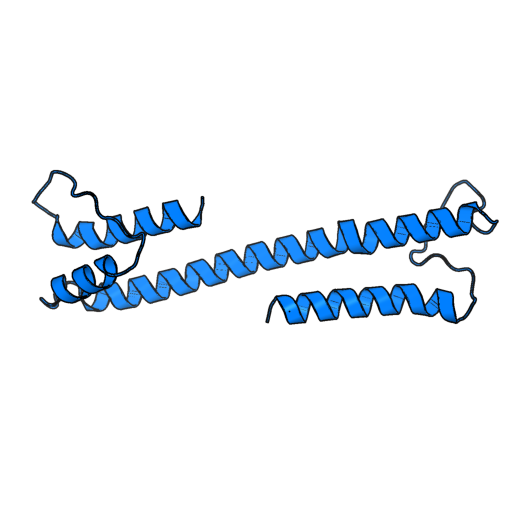47 114 VAL A N 1
ATOM 905 C CA . VAL A 1 114 ? -14.647 18.663 32.354 1.00 49.47 114 VAL A CA 1
ATOM 906 C C . VAL A 1 114 ? -15.720 19.071 33.365 1.00 49.47 114 VAL A C 1
ATOM 908 O O . VAL A 1 114 ? -16.652 18.326 33.637 1.00 49.47 114 VAL A O 1
ATOM 911 N N . LEU A 1 115 ? -15.545 20.275 33.909 1.00 44.66 115 LEU A N 1
ATOM 912 C CA . LEU A 1 115 ? -16.049 20.827 35.174 1.00 44.66 115 LEU A CA 1
ATOM 913 C C . LEU A 1 115 ? -17.584 20.888 35.385 1.00 44.66 115 LEU A C 1
ATOM 915 O O . LEU A 1 115 ? -18.022 21.338 36.441 1.00 44.66 115 LEU A O 1
ATOM 919 N N . THR A 1 116 ? -18.423 20.487 34.428 1.00 48.22 116 THR A N 1
ATOM 920 C CA . THR A 1 116 ? -19.879 20.727 34.490 1.00 48.22 116 THR A CA 1
ATOM 921 C C . THR A 1 116 ? -20.647 19.433 34.776 1.00 48.22 116 THR A C 1
ATOM 923 O O . THR A 1 116 ? -20.799 18.584 33.901 1.00 48.22 116 THR A O 1
ATOM 926 N N . LYS A 1 117 ? -21.136 19.302 36.018 1.00 57.53 117 LYS A N 1
ATOM 927 C CA . LYS A 1 117 ? -21.776 18.097 36.590 1.00 57.53 117 LYS A CA 1
ATOM 928 C C . LYS A 1 117 ? -23.089 17.660 35.931 1.00 57.53 117 LYS A C 1
ATOM 930 O O . LYS A 1 117 ? -23.500 16.523 36.107 1.00 57.53 117 LYS A O 1
ATOM 935 N N . GLU A 1 118 ? -23.756 18.547 35.205 1.00 50.62 118 GLU A N 1
ATOM 936 C CA . GLU A 1 118 ? -25.167 18.358 34.835 1.00 50.62 118 GLU A CA 1
ATOM 937 C C . GLU A 1 118 ? -25.400 17.329 33.714 1.00 50.62 118 GLU A C 1
ATOM 939 O O . GLU A 1 118 ? -26.517 16.873 33.530 1.00 50.62 118 GLU A O 1
ATOM 944 N N . TYR A 1 119 ? -24.340 16.907 33.016 1.00 53.44 119 TYR A N 1
ATOM 945 C CA . TYR A 1 119 ? -24.382 15.881 31.961 1.00 53.44 119 TYR A CA 1
ATOM 946 C C . TYR A 1 119 ? -23.120 15.001 31.985 1.00 53.44 119 TYR A C 1
ATOM 948 O O . TYR A 1 119 ? -22.615 14.579 30.942 1.00 53.44 119 TYR A O 1
ATOM 956 N N . GLU A 1 120 ? -22.530 14.810 33.170 1.00 60.44 120 GLU A N 1
ATOM 957 C CA . GLU A 1 120 ? -21.181 14.246 33.314 1.00 60.44 120 GLU A CA 1
ATOM 958 C C . GLU A 1 120 ? -21.087 12.799 32.806 1.00 60.44 120 GLU A C 1
ATOM 960 O O . GLU A 1 120 ? -20.119 12.448 32.131 1.00 60.44 120 GLU A O 1
ATOM 965 N N . ASP A 1 121 ? -22.106 11.979 33.072 1.00 58.56 121 ASP A N 1
ATOM 966 C CA . ASP A 1 121 ? -22.088 10.550 32.741 1.00 58.56 121 ASP A CA 1
ATOM 967 C C . ASP A 1 121 ? -22.429 10.278 31.264 1.00 58.56 121 ASP A C 1
ATOM 969 O O . ASP A 1 121 ? -21.755 9.481 30.610 1.00 58.56 121 ASP A O 1
ATOM 973 N N . GLU A 1 122 ? -23.349 11.042 30.670 1.00 54.84 122 GLU A N 1
ATOM 974 C CA . GLU A 1 122 ? -23.680 10.949 29.239 1.00 54.84 122 GLU A CA 1
ATOM 975 C C . GLU A 1 122 ? -22.553 11.506 28.347 1.00 54.84 122 GLU A C 1
ATOM 977 O O . GLU A 1 122 ? -22.224 10.949 27.295 1.00 54.84 122 GLU A O 1
ATOM 982 N N . ARG A 1 123 ? -21.890 12.591 28.780 1.00 59.19 123 ARG A N 1
ATOM 983 C CA . ARG A 1 123 ? -20.773 13.202 28.036 1.00 59.19 123 ARG A CA 1
ATOM 984 C C . ARG A 1 123 ? -19.457 12.447 28.216 1.00 59.19 123 ARG A C 1
ATOM 986 O O . ARG A 1 123 ? -18.577 12.601 27.368 1.00 59.19 123 ARG A O 1
ATOM 993 N N . LYS A 1 124 ? -19.306 11.624 29.263 1.00 63.47 124 LYS A N 1
ATOM 994 C CA . LYS A 1 124 ? -18.112 10.786 29.494 1.00 63.47 124 LYS A CA 1
ATOM 995 C C . LYS A 1 124 ? -17.811 9.891 28.304 1.00 63.47 124 LYS A C 1
ATOM 997 O O . LYS A 1 124 ? -16.708 9.951 27.762 1.00 63.47 124 LYS A O 1
ATOM 1002 N N . LEU A 1 125 ? -18.805 9.125 27.862 1.00 62.00 125 LEU A N 1
ATOM 1003 C CA . LEU A 1 125 ? -18.656 8.191 26.745 1.00 62.00 125 LEU A CA 1
ATOM 1004 C C . LEU A 1 125 ? -18.343 8.927 25.436 1.00 62.00 125 LEU A C 1
ATOM 1006 O O . LEU A 1 125 ? -17.424 8.539 24.717 1.00 62.00 125 LEU A O 1
ATOM 1010 N N . LEU A 1 126 ? -19.028 10.043 25.167 1.00 64.19 126 LEU A N 1
ATOM 1011 C CA . LEU A 1 126 ? -18.790 10.857 23.972 1.00 64.19 126 LEU A CA 1
ATOM 1012 C C . LEU A 1 126 ? -17.364 11.438 23.940 1.00 64.19 126 LEU A C 1
ATOM 1014 O O . LEU A 1 126 ? -16.689 11.377 22.915 1.00 64.19 126 LEU A O 1
ATOM 1018 N N . VAL A 1 127 ? -16.878 11.968 25.067 1.00 65.38 127 VAL A N 1
ATOM 1019 C CA . VAL A 1 127 ? -15.527 12.544 25.182 1.00 65.38 127 VAL A CA 1
ATOM 1020 C C . VAL A 1 127 ? -14.446 11.467 25.061 1.00 65.38 127 VAL A C 1
ATOM 1022 O O . VAL A 1 127 ? -13.422 11.708 24.421 1.00 65.38 127 VAL A O 1
ATOM 1025 N N . ILE A 1 128 ? -14.665 10.274 25.624 1.00 66.75 128 ILE A N 1
ATOM 1026 C CA . ILE A 1 128 ? -13.756 9.128 25.465 1.00 66.75 128 ILE A CA 1
ATOM 1027 C C . ILE A 1 128 ? -13.653 8.734 23.988 1.00 66.75 128 ILE A C 1
ATOM 1029 O O . ILE A 1 128 ? -12.542 8.585 23.476 1.00 66.75 128 ILE A O 1
ATOM 1033 N N . CYS A 1 129 ? -14.785 8.648 23.282 1.00 65.12 129 CYS A N 1
ATOM 1034 C CA . CYS A 1 129 ? -14.806 8.375 21.846 1.00 65.12 129 CYS A CA 1
ATOM 1035 C C . CYS A 1 129 ? -14.049 9.452 21.051 1.00 65.12 129 CYS A C 1
ATOM 1037 O O . CYS A 1 129 ? -13.173 9.119 20.256 1.00 65.12 129 CYS A O 1
ATOM 1039 N 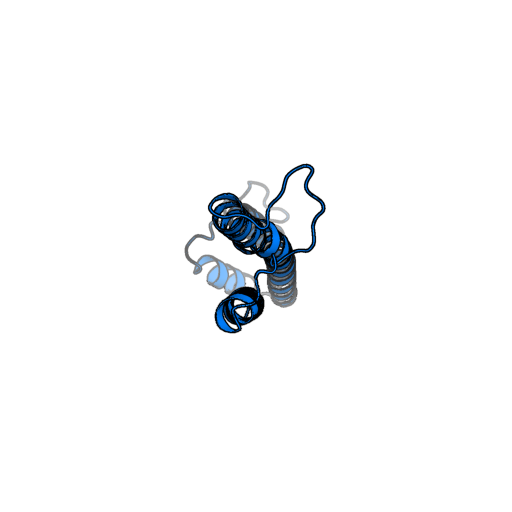N . VAL A 1 130 ? -14.295 10.741 21.308 1.00 63.88 130 VAL A N 1
ATOM 1040 C CA . VAL A 1 130 ? -13.607 11.846 20.611 1.00 63.88 130 VAL A CA 1
ATOM 1041 C C . VAL A 1 130 ? -12.093 11.839 20.869 1.00 63.88 130 VAL A C 1
ATOM 1043 O O . VAL A 1 130 ? -11.311 11.992 19.930 1.00 63.88 130 VAL A O 1
ATOM 1046 N N . ASN A 1 131 ? -11.652 11.602 22.107 1.00 62.72 131 ASN A N 1
ATOM 1047 C CA . ASN A 1 131 ? -10.224 11.532 22.440 1.00 62.72 131 ASN A CA 1
ATOM 1048 C C . ASN A 1 131 ? -9.535 10.308 21.821 1.00 62.72 131 ASN A C 1
ATOM 1050 O O . ASN A 1 131 ? -8.385 10.403 21.388 1.00 62.72 131 ASN A O 1
ATOM 1054 N N . HIS A 1 132 ? -10.224 9.168 21.753 1.00 65.06 132 HIS A N 1
ATOM 1055 C CA . HIS A 1 132 ? -9.727 7.994 21.040 1.00 65.06 132 HIS A CA 1
ATOM 1056 C C . HIS A 1 132 ? -9.574 8.303 19.538 1.00 65.06 132 HIS A C 1
ATOM 1058 O O . HIS A 1 132 ? -8.531 8.012 18.956 1.00 65.06 132 HIS A O 1
ATOM 1064 N N . HIS A 1 133 ? -10.541 8.998 18.928 1.00 62.47 133 HIS A N 1
ATOM 1065 C CA . HIS A 1 133 ? -10.462 9.411 17.522 1.00 62.47 133 HIS A CA 1
ATOM 1066 C C . HIS A 1 133 ? -9.292 10.369 17.257 1.00 62.47 133 HIS A C 1
ATOM 1068 O O . HIS A 1 133 ? -8.563 10.188 16.286 1.00 62.47 133 HIS A O 1
ATOM 1074 N N . GLN A 1 134 ? -9.055 11.349 18.135 1.00 59.00 134 GLN A N 1
ATOM 1075 C CA . GLN A 1 134 ? -7.924 12.276 17.998 1.00 59.00 134 GLN A CA 1
ATOM 1076 C C . GLN A 1 134 ? -6.555 11.587 18.101 1.00 59.00 134 GLN A C 1
ATOM 1078 O O . GLN A 1 134 ? -5.581 12.097 17.548 1.00 59.00 134 GLN A O 1
ATOM 1083 N N . LYS A 1 135 ? -6.464 10.441 18.788 1.00 62.38 135 LYS A N 1
ATOM 1084 C CA . LYS A 1 135 ? -5.229 9.647 18.865 1.00 62.38 135 LYS A CA 1
ATOM 1085 C C . LYS A 1 135 ? -5.012 8.726 17.669 1.00 62.38 135 LYS A C 1
ATOM 1087 O O . LYS A 1 135 ? -3.864 8.472 17.352 1.00 62.38 135 LYS A O 1
ATOM 1092 N N . LEU A 1 136 ? -6.072 8.252 17.015 1.00 53.41 136 LEU A N 1
ATOM 1093 C CA . LEU A 1 136 ? -5.970 7.415 15.809 1.00 53.41 136 LEU A CA 1
ATOM 1094 C C . LEU A 1 136 ? -5.592 8.212 14.548 1.00 53.41 136 LEU A C 1
ATOM 1096 O O . LEU A 1 136 ? -5.175 7.623 13.557 1.00 53.41 136 LEU A O 1
ATOM 1100 N N . ILE A 1 137 ? -5.777 9.536 14.575 1.00 50.75 137 ILE A N 1
ATOM 1101 C CA . ILE A 1 137 ? -5.441 10.457 13.474 1.00 50.75 137 ILE A CA 1
ATOM 1102 C C . ILE A 1 137 ? -3.991 10.977 13.582 1.00 50.75 137 ILE A C 1
ATOM 1104 O O . ILE A 1 137 ? -3.460 11.509 12.608 1.00 50.75 137 ILE A O 1
ATOM 1108 N N . LYS A 1 138 ? -3.354 10.838 14.750 1.00 42.66 138 LYS A N 1
ATOM 1109 C CA . LYS A 1 138 ? -1.939 11.169 14.970 1.00 42.66 138 LYS A CA 1
ATOM 1110 C C . LYS A 1 138 ? -1.044 9.977 14.674 1.00 42.66 138 LYS A C 1
ATOM 1112 O O . LYS A 1 138 ? 0.072 10.238 14.181 1.00 42.66 138 LYS A O 1
#

Organism: Popillia japonica (NCBI:txid7064)